Protein AF-X1F1K4-F1 (afdb_monomer)

pLDDT: mean 91.23, std 8.39, range [52.0, 98.44]

Solvent-accessible surface area (backbone atoms only — not comparable to full-atom values): 3827 Å² total; per-residue (Å²): 120,87,71,45,73,66,38,46,54,27,38,42,67,64,36,36,95,74,29,81,54,64,68,61,20,51,51,30,46,49,46,72,69,42,97,55,95,66,85,57,55,57,72,70,55,43,54,53,50,52,50,53,51,52,53,51,53,52,54,55,56,62,77,73,111

Foldseek 3Di:
DPPDPQLLVCLQVLNLVRHPDDVSSVVSVVQVVDPDNDGGDDPVSVVVVVVVVVVVVVVVVVVVD

Nearest PDB structures (foldseek):
  8gbe-assembly1_A  TM=5.880E-01  e=9.770E+00  Eptesipox virus
  5fir-assembly5_J  TM=2.664E-01  e=3.877E+00  Caenorhabditis elegans

Structure (mmCIF, N/CA/C/O backbone):
data_AF-X1F1K4-F1
#
_entry.id   AF-X1F1K4-F1
#
loop_
_atom_site.group_PDB
_atom_site.id
_atom_site.type_symbol
_atom_site.label_atom_id
_atom_site.label_alt_id
_atom_site.label_comp_id
_atom_site.label_asym_id
_atom_site.label_entity_id
_atom_site.label_seq_id
_atom_site.pdbx_PDB_ins_code
_atom_site.Cartn_x
_atom_site.Cartn_y
_atom_site.Cartn_z
_atom_site.occupancy
_atom_site.B_iso_or_equiv
_atom_site.auth_seq_id
_atom_site.auth_comp_id
_atom_site.auth_asym_id
_atom_site.auth_atom_id
_atom_site.pdbx_PDB_model_num
ATOM 1 N N . MET A 1 1 ? 17.771 2.349 -8.998 1.00 81.62 1 MET A N 1
ATOM 2 C CA . MET A 1 1 ? 17.324 2.095 -7.612 1.00 81.62 1 MET A CA 1
ATOM 3 C C . MET A 1 1 ? 16.180 1.104 -7.687 1.00 81.62 1 MET A C 1
ATOM 5 O O . MET A 1 1 ? 15.335 1.276 -8.558 1.00 81.62 1 MET A O 1
ATOM 9 N N . TRP A 1 2 ? 16.215 0.052 -6.874 1.00 87.25 2 TRP A N 1
ATOM 10 C CA . TRP A 1 2 ? 15.148 -0.945 -6.788 1.00 87.25 2 TRP A CA 1
ATOM 11 C C . TRP A 1 2 ? 14.325 -0.692 -5.511 1.00 87.25 2 TRP A C 1
ATOM 13 O O . TRP A 1 2 ? 14.940 -0.371 -4.489 1.00 87.25 2 TRP A O 1
ATOM 23 N N . PRO A 1 3 ? 12.986 -0.817 -5.548 1.00 90.62 3 PRO A N 1
ATOM 24 C CA . PRO A 1 3 ? 12.145 -0.958 -6.745 1.00 90.62 3 PRO A CA 1
ATOM 25 C C . PRO A 1 3 ? 12.105 0.331 -7.588 1.00 90.62 3 PRO A C 1
ATOM 27 O O . PRO A 1 3 ? 12.579 1.390 -7.162 1.00 90.62 3 PRO A O 1
ATOM 30 N N . SER A 1 4 ? 11.556 0.243 -8.807 1.00 95.75 4 SER A N 1
ATOM 31 C CA . SER A 1 4 ? 11.378 1.416 -9.672 1.00 95.75 4 SER A CA 1
ATOM 32 C C . SER A 1 4 ? 10.454 2.448 -9.010 1.00 95.75 4 SER A C 1
ATOM 34 O O . SER A 1 4 ? 9.634 2.115 -8.154 1.00 95.75 4 SER A O 1
ATOM 36 N N . ALA A 1 5 ? 10.563 3.722 -9.397 1.00 94.69 5 ALA A N 1
ATOM 37 C CA . ALA A 1 5 ? 9.695 4.761 -8.838 1.00 94.69 5 ALA A CA 1
ATOM 38 C C . ALA A 1 5 ? 8.206 4.498 -9.127 1.00 94.69 5 ALA A C 1
ATOM 40 O O . ALA A 1 5 ? 7.376 4.739 -8.253 1.00 94.69 5 ALA A O 1
ATOM 41 N N . ASN A 1 6 ? 7.888 3.961 -10.310 1.00 96.12 6 ASN A N 1
ATOM 42 C CA . ASN A 1 6 ? 6.524 3.594 -10.690 1.00 96.12 6 ASN A CA 1
ATOM 43 C C . ASN A 1 6 ? 6.008 2.413 -9.866 1.00 96.12 6 ASN A C 1
ATOM 45 O O . ASN A 1 6 ? 4.917 2.497 -9.312 1.00 96.12 6 ASN A O 1
ATOM 49 N N . ASP A 1 7 ? 6.793 1.341 -9.742 1.00 96.62 7 ASP A N 1
ATOM 50 C CA . ASP A 1 7 ? 6.374 0.165 -8.974 1.00 96.62 7 ASP A CA 1
ATOM 51 C C . ASP A 1 7 ? 6.203 0.501 -7.489 1.00 96.62 7 ASP A C 1
ATOM 53 O O . ASP A 1 7 ? 5.218 0.099 -6.876 1.00 96.62 7 ASP A O 1
ATOM 57 N N . ARG A 1 8 ? 7.106 1.317 -6.923 1.00 95.12 8 ARG A N 1
ATOM 58 C CA . ARG A 1 8 ? 6.964 1.833 -5.554 1.00 95.12 8 ARG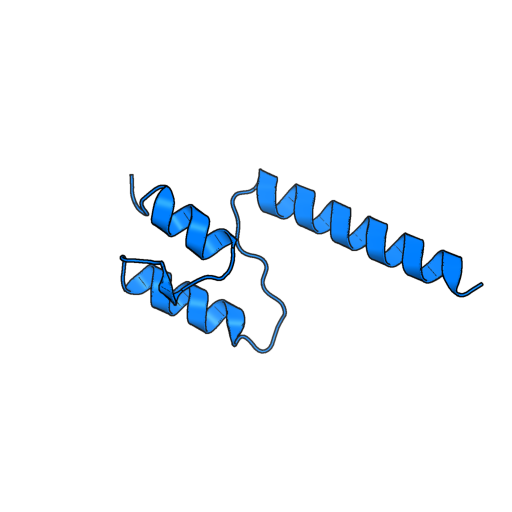 A CA 1
ATOM 59 C C . ARG A 1 8 ? 5.672 2.629 -5.395 1.00 95.12 8 ARG A C 1
ATOM 61 O O . ARG A 1 8 ? 4.919 2.378 -4.466 1.00 95.12 8 ARG A O 1
ATOM 68 N N . PHE A 1 9 ? 5.397 3.552 -6.318 1.00 94.31 9 PHE A N 1
ATOM 69 C CA . PHE A 1 9 ? 4.176 4.356 -6.292 1.00 94.31 9 PHE A CA 1
ATOM 70 C C . PHE A 1 9 ? 2.910 3.491 -6.359 1.00 94.31 9 PHE A C 1
ATOM 72 O O . PHE A 1 9 ? 1.955 3.742 -5.630 1.00 94.31 9 PHE A O 1
ATOM 79 N N . TYR A 1 10 ? 2.892 2.449 -7.191 1.00 96.94 10 TYR A N 1
ATOM 80 C CA . TYR A 1 10 ? 1.752 1.536 -7.257 1.00 96.94 10 TYR A CA 1
ATOM 81 C C . TYR A 1 10 ? 1.627 0.634 -6.023 1.00 96.94 10 TYR A C 1
ATOM 83 O O . TYR A 1 10 ? 0.501 0.382 -5.594 1.00 96.94 10 TYR A O 1
ATOM 91 N N . SER A 1 11 ? 2.738 0.215 -5.408 1.00 96.31 11 SER A N 1
ATOM 92 C CA . SER A 1 11 ? 2.725 -0.501 -4.124 1.00 96.31 11 SER A CA 1
ATOM 93 C C . SER A 1 11 ? 2.160 0.365 -3.000 1.00 96.31 11 SER A C 1
ATOM 9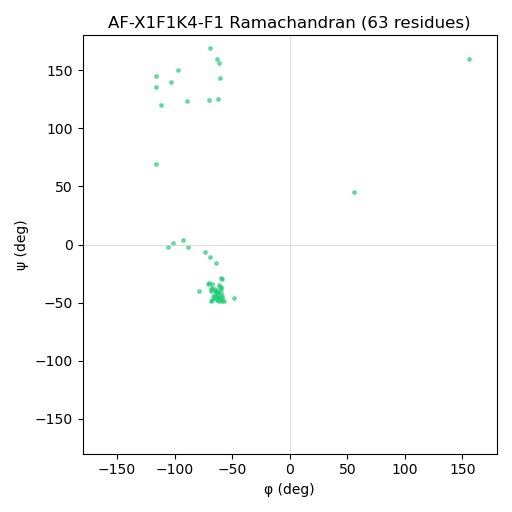5 O O . SER A 1 11 ? 1.298 -0.088 -2.252 1.00 96.31 11 SER A O 1
ATOM 97 N N . ASP A 1 12 ? 2.601 1.620 -2.905 1.00 94.38 12 ASP A N 1
ATOM 98 C CA . ASP A 1 12 ? 2.123 2.593 -1.915 1.00 94.38 12 ASP A CA 1
ATOM 99 C C . ASP A 1 12 ? 0.603 2.837 -2.038 1.00 94.38 12 ASP A C 1
ATOM 101 O O . ASP A 1 12 ? -0.074 3.123 -1.053 1.00 94.38 12 ASP A O 1
ATOM 105 N N . LEU A 1 13 ? 0.051 2.692 -3.248 1.00 93.81 13 LEU A N 1
ATOM 106 C CA . LEU A 1 13 ? -1.382 2.811 -3.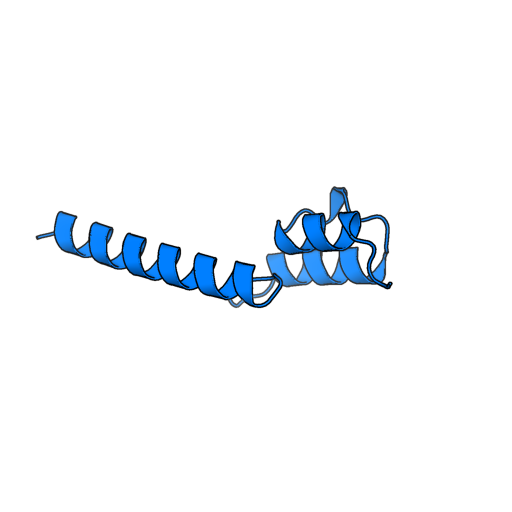534 1.00 93.81 13 LEU A CA 1
ATOM 107 C C . LEU A 1 13 ? -2.154 1.486 -3.477 1.00 93.81 13 LEU A C 1
ATOM 109 O O . LEU A 1 13 ? -3.342 1.488 -3.804 1.00 93.81 13 LEU A O 1
ATOM 113 N N . LEU A 1 14 ? -1.507 0.378 -3.105 1.00 95.75 14 LEU A N 1
ATOM 114 C CA . LEU A 1 14 ? -2.107 -0.959 -3.073 1.00 95.75 14 LEU A CA 1
ATOM 115 C C . LEU A 1 14 ? -2.706 -1.387 -4.430 1.00 95.75 14 LEU A C 1
ATOM 117 O O . LEU A 1 14 ? -3.819 -1.905 -4.494 1.00 95.75 14 LEU A O 1
ATOM 121 N N . LYS A 1 15 ? -1.969 -1.158 -5.528 1.00 97.31 15 LYS A N 1
ATOM 122 C CA . LYS A 1 15 ? -2.369 -1.505 -6.911 1.00 97.31 15 LYS A CA 1
ATOM 123 C C . LYS A 1 15 ? -1.442 -2.552 -7.540 1.00 97.31 15 LYS A C 1
ATOM 125 O O . LYS A 1 15 ? -0.675 -2.214 -8.450 1.00 97.31 15 LYS A O 1
ATOM 130 N N . PRO A 1 16 ? -1.465 -3.811 -7.061 1.00 97.75 16 PRO A N 1
ATOM 131 C CA . PRO A 1 16 ? -0.557 -4.861 -7.526 1.00 97.75 16 PRO A CA 1
ATOM 132 C C . PRO A 1 16 ? -0.677 -5.138 -9.032 1.00 97.75 16 PRO A C 1
ATOM 134 O O . PRO A 1 16 ? 0.312 -5.469 -9.680 1.00 97.75 16 PRO A O 1
ATOM 137 N N . GLU A 1 17 ? -1.848 -4.921 -9.632 1.00 98.06 17 GLU A N 1
ATOM 138 C CA . GLU A 1 17 ? -2.103 -5.120 -11.062 1.00 98.06 17 GLU A CA 1
ATOM 139 C C . GLU A 1 17 ? -1.285 -4.196 -11.981 1.00 98.06 17 GLU A C 1
ATOM 141 O O . GLU A 1 17 ? -1.184 -4.450 -13.180 1.00 98.06 17 GLU A O 1
ATOM 146 N N . LYS A 1 18 ? -0.694 -3.127 -11.432 1.00 97.94 18 LYS A N 1
ATOM 147 C CA . LYS A 1 18 ? 0.141 -2.163 -12.168 1.00 97.94 18 LYS A CA 1
ATOM 148 C C . LYS A 1 18 ? 1.637 -2.307 -11.887 1.00 97.94 18 LYS A C 1
ATOM 150 O O . LYS A 1 18 ? 2.431 -1.569 -12.469 1.00 97.94 18 LYS A O 1
ATOM 155 N N . ILE A 1 19 ? 2.018 -3.225 -11.000 1.00 98.25 19 ILE A N 1
ATOM 156 C CA . ILE A 1 19 ? 3.404 -3.448 -10.589 1.00 98.25 19 ILE A CA 1
ATOM 157 C C . ILE A 1 19 ? 4.040 -4.465 -11.534 1.00 98.25 19 ILE A C 1
ATOM 159 O O . ILE A 1 19 ? 3.552 -5.586 -11.687 1.00 98.25 19 ILE A O 1
ATOM 163 N N . SER A 1 20 ? 5.145 -4.079 -12.169 1.00 97.62 20 SER A N 1
ATOM 164 C CA . SER A 1 20 ? 5.869 -4.944 -13.108 1.00 97.62 20 SER A CA 1
ATOM 165 C C . SER A 1 20 ? 6.732 -5.972 -12.374 1.00 97.62 20 SER A C 1
ATOM 167 O O . SER A 1 20 ? 6.774 -7.140 -12.761 1.00 97.62 20 SER A O 1
ATOM 169 N N . GLU A 1 21 ? 7.384 -5.549 -11.290 1.00 97.69 21 GLU A N 1
ATOM 170 C CA . GLU A 1 21 ? 8.266 -6.390 -10.479 1.00 97.69 21 GLU A CA 1
ATOM 171 C C . GLU A 1 21 ? 7.468 -7.447 -9.694 1.00 97.69 21 GLU A C 1
ATOM 173 O O . GLU A 1 21 ? 6.527 -7.128 -8.970 1.00 97.69 21 GLU A O 1
ATOM 178 N N . THR A 1 22 ? 7.817 -8.721 -9.873 1.00 97.50 22 THR A N 1
ATOM 179 C CA . THR A 1 22 ? 7.023 -9.852 -9.376 1.00 97.50 22 THR A CA 1
ATOM 180 C C . THR A 1 22 ? 6.975 -9.927 -7.859 1.00 97.50 22 THR A C 1
ATOM 182 O O . THR A 1 22 ? 5.885 -10.077 -7.313 1.00 97.50 22 THR A O 1
ATOM 185 N N . PHE A 1 23 ? 8.112 -9.780 -7.179 1.00 97.62 23 PHE A N 1
ATOM 186 C CA . PHE A 1 23 ? 8.155 -9.873 -5.722 1.00 97.62 23 P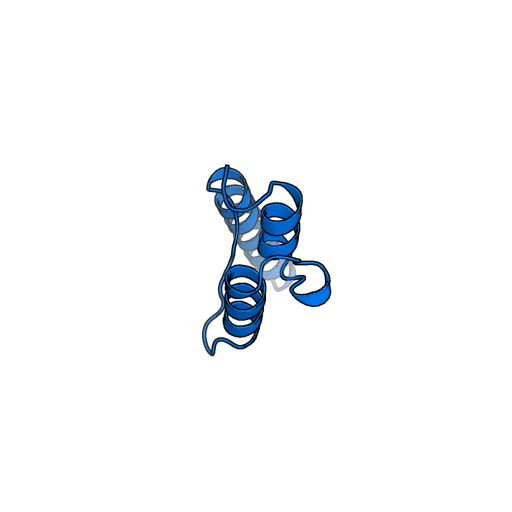HE A CA 1
ATOM 187 C C . PHE A 1 23 ? 7.320 -8.766 -5.075 1.00 97.62 23 PHE A C 1
ATOM 189 O O . PHE A 1 23 ? 6.497 -9.031 -4.204 1.00 97.62 23 PHE A O 1
ATOM 196 N N . LEU A 1 24 ? 7.481 -7.524 -5.532 1.00 97.44 24 LEU A N 1
ATOM 197 C CA . LEU A 1 24 ? 6.736 -6.387 -5.017 1.00 97.44 24 LEU A CA 1
ATOM 198 C C . LEU A 1 24 ? 5.240 -6.523 -5.308 1.00 97.44 24 LEU A C 1
ATOM 200 O O . LEU A 1 24 ? 4.434 -6.207 -4.442 1.00 97.44 24 LEU A O 1
ATOM 204 N N . ARG A 1 25 ? 4.856 -7.040 -6.481 1.00 98.44 25 ARG A N 1
ATOM 205 C CA . ARG A 1 25 ? 3.451 -7.312 -6.813 1.00 98.44 25 ARG A CA 1
ATOM 206 C C . ARG A 1 25 ? 2.816 -8.307 -5.842 1.00 98.44 25 ARG A C 1
ATOM 208 O O . ARG A 1 25 ? 1.723 -8.044 -5.346 1.00 98.44 25 ARG A O 1
ATOM 215 N N . GLU A 1 26 ? 3.492 -9.421 -5.569 1.00 98.44 26 GLU A N 1
ATOM 216 C CA . GLU A 1 26 ? 3.026 -10.439 -4.619 1.00 98.44 26 GLU A CA 1
ATOM 217 C C . GLU A 1 26 ? 2.984 -9.885 -3.193 1.00 98.44 26 GLU A C 1
ATOM 219 O O . GLU A 1 26 ? 1.974 -10.016 -2.510 1.00 98.44 26 GLU A O 1
ATOM 224 N N . PHE A 1 27 ? 4.025 -9.166 -2.773 1.00 97.75 27 PHE A N 1
ATOM 225 C CA . PHE A 1 27 ? 4.063 -8.500 -1.475 1.00 97.75 27 PHE A CA 1
ATOM 226 C C . PHE A 1 27 ? 2.896 -7.520 -1.285 1.00 97.75 27 PHE A C 1
ATOM 228 O O . PHE A 1 27 ? 2.212 -7.564 -0.264 1.00 97.75 27 PHE A O 1
ATOM 235 N N . THR A 1 28 ? 2.637 -6.646 -2.265 1.00 98.00 28 THR A N 1
ATOM 236 C CA . THR A 1 28 ? 1.509 -5.705 -2.217 1.00 98.00 28 THR A CA 1
ATOM 237 C C . THR A 1 28 ? 0.174 -6.450 -2.175 1.00 98.00 28 THR A C 1
ATOM 239 O O . THR A 1 28 ? -0.722 -6.047 -1.438 1.00 98.00 28 THR A O 1
ATOM 242 N N . TYR A 1 29 ? 0.033 -7.540 -2.933 1.00 98.31 29 TYR A N 1
ATOM 243 C CA . TYR A 1 29 ? -1.175 -8.363 -2.923 1.00 98.31 29 TYR A CA 1
ATOM 244 C C . 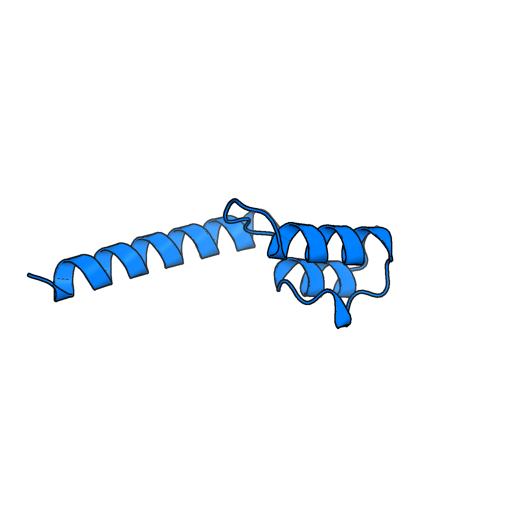TYR A 1 29 ? -1.419 -9.016 -1.554 1.00 98.31 29 TYR A C 1
ATOM 246 O O . TYR A 1 29 ? -2.525 -8.936 -1.024 1.00 98.31 29 TYR A O 1
ATOM 254 N N . GLU A 1 30 ? -0.396 -9.600 -0.935 1.00 98.12 30 GLU A N 1
ATOM 255 C CA . GLU A 1 30 ? -0.518 -10.192 0.402 1.00 98.12 30 GLU A CA 1
ATOM 256 C C . GLU A 1 30 ? -0.769 -9.129 1.480 1.00 98.12 30 GLU A C 1
ATOM 258 O O . GLU A 1 30 ? -1.540 -9.363 2.407 1.00 98.12 30 GLU A O 1
ATOM 263 N N . ALA A 1 31 ? -0.209 -7.923 1.335 1.00 97.19 31 ALA A N 1
ATOM 264 C CA . ALA A 1 31 ? -0.491 -6.816 2.247 1.00 97.19 31 ALA A CA 1
ATOM 265 C C . ALA A 1 31 ? -1.976 -6.405 2.240 1.00 97.19 31 ALA A C 1
ATOM 267 O O . ALA A 1 31 ? -2.515 -6.055 3.288 1.00 97.19 31 ALA A O 1
ATOM 268 N N . ILE A 1 32 ? -2.643 -6.478 1.081 1.00 96.94 32 ILE A N 1
ATOM 269 C CA . ILE A 1 32 ? -4.092 -6.236 0.953 1.00 96.94 32 ILE A CA 1
ATOM 270 C C . ILE A 1 32 ? -4.900 -7.349 1.633 1.00 96.94 32 ILE A C 1
ATOM 272 O O . ILE A 1 32 ? -5.930 -7.072 2.242 1.00 96.94 32 ILE A O 1
ATOM 276 N N . ASN A 1 33 ? -4.442 -8.599 1.524 1.00 97.56 33 ASN A N 1
ATOM 277 C CA . ASN A 1 33 ? -5.143 -9.777 2.044 1.00 97.56 33 ASN A CA 1
ATOM 278 C C . ASN A 1 33 ? -4.804 -10.112 3.506 1.00 97.56 33 ASN A C 1
ATOM 280 O O . ASN A 1 33 ? -5.365 -11.053 4.072 1.00 97.56 33 ASN A O 1
ATOM 284 N N . ALA A 1 34 ? -3.898 -9.361 4.129 1.00 97.62 34 ALA A N 1
ATOM 285 C CA . ALA A 1 34 ? -3.498 -9.585 5.505 1.00 97.62 34 ALA A CA 1
ATOM 286 C C . ALA A 1 34 ? -4.688 -9.450 6.469 1.00 97.62 34 ALA A C 1
ATOM 288 O O . ALA A 1 34 ? -5.542 -8.574 6.344 1.00 97.62 34 ALA A O 1
ATOM 289 N N . SER A 1 35 ? -4.708 -10.290 7.506 1.00 97.12 35 SER A N 1
ATOM 290 C CA . SER A 1 35 ? -5.747 -10.254 8.545 1.00 97.12 35 SER A CA 1
ATOM 291 C C . SER A 1 35 ? -5.675 -9.014 9.443 1.00 97.12 35 SER A C 1
ATOM 293 O O . SER A 1 35 ? -6.565 -8.788 10.261 1.00 97.12 35 SER A O 1
ATOM 295 N N . ILE A 1 36 ? -4.592 -8.245 9.338 1.00 94.69 36 ILE A N 1
ATOM 296 C CA . ILE A 1 36 ? -4.379 -6.990 10.050 1.00 94.69 36 ILE A CA 1
ATOM 297 C C . ILE A 1 36 ? -4.299 -5.841 9.040 1.00 94.69 36 ILE A C 1
ATOM 299 O O . ILE A 1 36 ? -3.747 -6.035 7.958 1.00 94.69 36 ILE A O 1
ATOM 303 N N . PRO A 1 37 ? -4.795 -4.636 9.373 1.00 90.12 37 PRO A N 1
ATOM 304 C CA . PRO A 1 37 ? -4.640 -3.480 8.499 1.00 90.12 37 PRO A CA 1
ATOM 305 C C . PRO A 1 37 ? -3.160 -3.121 8.315 1.00 90.12 37 PRO A C 1
ATOM 307 O O . PRO A 1 37 ? -2.453 -2.876 9.294 1.00 90.12 37 PRO A O 1
ATOM 310 N N . ILE A 1 38 ? -2.706 -3.054 7.064 1.00 92.38 38 ILE A N 1
ATOM 311 C CA . ILE A 1 38 ? -1.340 -2.666 6.695 1.00 92.38 38 ILE A CA 1
ATOM 312 C C . ILE A 1 38 ? -1.391 -1.371 5.883 1.00 92.38 38 ILE A C 1
ATOM 314 O O . ILE A 1 38 ? -2.202 -1.224 4.971 1.00 92.38 38 ILE A O 1
ATOM 318 N N . VAL A 1 39 ? -0.497 -0.434 6.203 1.00 90.00 39 VAL A N 1
ATOM 319 C CA . VAL A 1 39 ? -0.270 0.785 5.418 1.00 90.00 39 VAL A CA 1
ATOM 320 C C . VAL A 1 39 ? 1.111 0.685 4.785 1.00 90.00 39 VAL A C 1
ATOM 322 O O . VAL A 1 39 ? 2.110 0.570 5.496 1.00 90.00 39 VAL A O 1
ATOM 325 N N . LEU A 1 40 ? 1.166 0.726 3.455 1.00 92.31 40 LEU A N 1
ATOM 326 C CA . LEU A 1 40 ? 2.413 0.785 2.695 1.00 92.31 40 LEU A CA 1
ATOM 327 C C . LEU A 1 40 ? 2.730 2.237 2.320 1.00 92.31 40 LEU A C 1
ATOM 329 O O . LEU A 1 40 ? 1.831 3.062 2.169 1.00 92.31 40 LEU A O 1
ATOM 333 N N . GLY A 1 41 ? 4.014 2.563 2.198 1.00 90.31 41 GLY A N 1
ATOM 334 C CA . GLY A 1 41 ? 4.443 3.913 1.858 1.00 90.31 41 GLY A CA 1
ATOM 335 C C . GLY A 1 41 ? 5.856 4.244 2.311 1.00 90.31 41 GLY A C 1
ATOM 336 O O . GLY A 1 41 ? 6.389 3.663 3.257 1.00 90.31 41 GLY A O 1
ATOM 337 N N . GLY A 1 42 ? 6.447 5.265 1.692 1.00 86.25 42 GLY A N 1
ATOM 338 C CA . GLY A 1 42 ? 7.588 5.960 2.289 1.00 86.25 42 GLY A CA 1
ATOM 339 C C . GLY A 1 42 ? 7.212 6.657 3.606 1.00 86.25 42 GLY A C 1
ATOM 340 O O . GLY A 1 42 ? 6.049 6.985 3.837 1.00 86.25 42 GLY A O 1
ATOM 341 N N . HIS A 1 43 ? 8.206 6.954 4.447 1.00 83.88 43 HIS A N 1
ATOM 342 C CA . HIS A 1 43 ? 8.007 7.528 5.789 1.00 83.88 43 HIS A CA 1
ATOM 343 C C . HIS A 1 43 ? 7.057 8.741 5.814 1.00 83.88 43 HIS A C 1
ATOM 345 O O . HIS A 1 43 ? 6.148 8.806 6.643 1.00 83.88 43 HIS A O 1
ATOM 351 N N . SER A 1 44 ? 7.224 9.688 4.884 1.00 80.19 44 SER A N 1
ATOM 352 C CA . SER A 1 44 ? 6.370 10.880 4.799 1.00 80.19 44 SER A CA 1
ATOM 353 C C . SER A 1 44 ? 4.929 10.560 4.395 1.00 80.19 44 SER A C 1
ATOM 355 O O . SER A 1 44 ? 4.004 11.171 4.925 1.00 80.19 44 SER A O 1
ATOM 357 N N . LEU A 1 45 ? 4.731 9.592 3.492 1.00 81.75 45 LEU A N 1
ATOM 358 C CA . LEU A 1 45 ? 3.401 9.175 3.048 1.00 81.75 45 LEU A CA 1
ATOM 359 C C . LEU A 1 45 ? 2.641 8.491 4.189 1.00 81.75 45 LEU A C 1
ATOM 361 O O . LEU A 1 45 ? 1.508 8.864 4.483 1.00 81.75 45 LEU A O 1
ATOM 365 N N . VAL A 1 46 ? 3.295 7.552 4.880 1.00 86.56 46 VAL A N 1
ATOM 366 C CA . VAL A 1 46 ? 2.706 6.835 6.021 1.00 86.56 46 VAL A CA 1
ATOM 367 C C . VAL A 1 46 ? 2.374 7.799 7.162 1.00 86.56 46 VAL A C 1
ATOM 369 O O . VAL A 1 46 ? 1.270 7.752 7.701 1.00 86.56 46 VAL A O 1
ATOM 372 N N . SER A 1 47 ? 3.287 8.716 7.500 1.00 86.50 47 SER A N 1
ATOM 373 C CA . SER A 1 47 ? 3.071 9.679 8.590 1.00 86.50 47 SER A CA 1
ATOM 374 C C . SER A 1 47 ? 1.872 10.594 8.320 1.00 86.50 47 SER A C 1
ATOM 376 O O . SER A 1 47 ? 1.023 10.771 9.194 1.00 86.50 47 SER A O 1
ATOM 378 N N . GLY A 1 48 ? 1.766 11.141 7.102 1.00 86.12 48 GLY A N 1
ATOM 379 C CA . GLY A 1 48 ? 0.624 11.970 6.710 1.00 86.12 48 GLY A CA 1
ATOM 380 C C . GLY A 1 48 ? -0.690 11.184 6.682 1.00 86.12 48 GLY A C 1
ATOM 381 O O . GLY A 1 48 ? -1.708 11.674 7.166 1.00 86.12 48 GLY A O 1
ATOM 382 N N . GLY A 1 49 ? -0.659 9.940 6.191 1.00 85.19 49 GLY A N 1
ATOM 383 C CA . GLY A 1 49 ? -1.823 9.052 6.182 1.00 85.19 49 GLY A CA 1
ATOM 384 C C . GLY A 1 49 ? -2.352 8.746 7.585 1.00 85.19 49 GLY A C 1
ATOM 385 O O . GLY A 1 49 ? -3.556 8.827 7.819 1.00 85.19 49 GLY A O 1
ATOM 386 N N . LEU A 1 50 ? -1.465 8.465 8.546 1.00 89.19 50 LEU A N 1
ATOM 387 C CA . LEU A 1 50 ? -1.855 8.245 9.942 1.00 89.19 50 LEU A CA 1
ATOM 388 C C . LEU A 1 50 ? -2.481 9.492 10.570 1.00 89.19 50 LEU A C 1
ATOM 390 O O . LEU A 1 50 ? -3.484 9.375 11.273 1.00 89.19 50 LEU A O 1
ATOM 394 N N . TYR A 1 51 ? -1.934 10.677 10.292 1.00 90.75 51 TYR A N 1
ATOM 395 C CA . TYR A 1 51 ? -2.516 11.926 10.779 1.00 90.75 51 TYR A CA 1
ATOM 396 C C . TYR A 1 51 ? -3.939 12.123 10.239 1.00 90.75 51 TYR A C 1
ATOM 398 O O . TYR A 1 51 ? -4.870 12.305 11.021 1.00 90.75 51 TYR A O 1
ATOM 406 N N . ALA A 1 52 ? -4.131 11.953 8.927 1.00 88.62 52 ALA A N 1
ATOM 407 C CA . ALA A 1 52 ? -5.443 12.059 8.290 1.00 88.62 52 ALA A CA 1
ATOM 408 C C . ALA 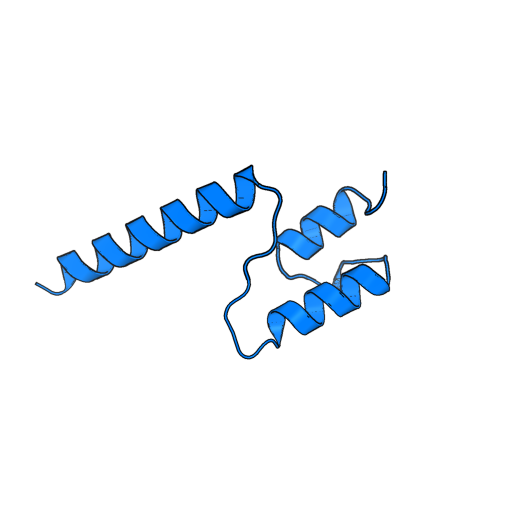A 1 52 ? -6.461 11.042 8.845 1.00 88.62 52 ALA A C 1
ATOM 410 O O . ALA A 1 52 ? -7.636 11.372 9.035 1.00 88.62 52 ALA A O 1
ATOM 411 N N . LEU A 1 53 ? -6.023 9.812 9.145 1.00 89.12 53 LEU A N 1
ATOM 412 C CA . LEU A 1 53 ? -6.862 8.795 9.786 1.00 89.12 53 LEU A CA 1
ATOM 413 C C . LEU A 1 53 ? -7.295 9.220 11.193 1.00 89.12 53 LEU A C 1
ATOM 415 O O . LEU A 1 53 ? -8.473 9.095 11.535 1.00 89.12 53 LEU A O 1
ATOM 419 N N . VAL A 1 54 ? -6.370 9.749 11.999 1.00 92.94 54 VAL A N 1
ATOM 420 C CA . VAL A 1 54 ? -6.669 10.243 13.351 1.00 92.94 54 VAL A CA 1
ATOM 421 C C . VAL A 1 54 ? -7.641 11.420 13.296 1.00 92.94 54 VAL A C 1
ATOM 423 O O . VAL A 1 54 ? -8.646 11.408 14.007 1.00 92.94 54 VAL A O 1
ATOM 426 N N . GLU A 1 55 ? -7.396 12.406 12.433 1.00 93.56 55 GLU A N 1
ATOM 427 C CA . GLU A 1 55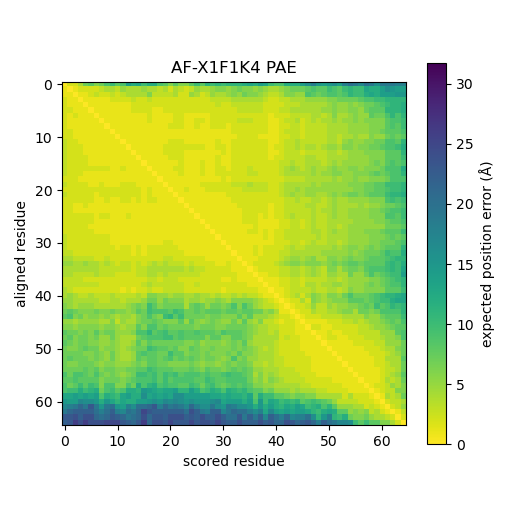 ? -8.288 13.557 12.261 1.00 93.56 55 GLU A CA 1
ATOM 428 C C . GLU A 1 55 ? -9.697 13.126 11.841 1.00 93.56 55 GLU A C 1
ATOM 430 O O . GLU A 1 55 ? -10.689 13.567 12.428 1.00 93.56 55 GLU A O 1
ATOM 435 N N . SER A 1 56 ? -9.795 12.191 10.894 1.00 90.56 56 SER A N 1
ATOM 436 C CA . SER A 1 56 ? -11.074 1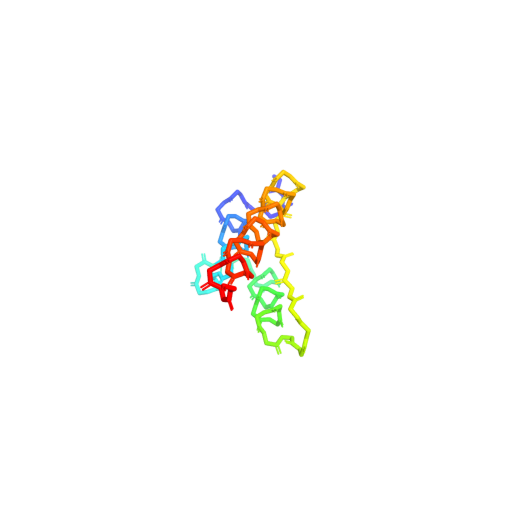1.645 10.431 1.00 90.56 56 SER A CA 1
ATOM 437 C C . SER A 1 56 ? -11.820 10.907 11.545 1.00 90.56 56 SER A C 1
ATOM 439 O O . SER A 1 56 ? -13.034 11.071 11.701 1.00 90.56 56 SER A O 1
ATOM 441 N N . ALA A 1 57 ? -11.107 10.123 12.360 1.00 91.50 57 ALA A N 1
ATOM 442 C CA . ALA A 1 57 ? -11.687 9.421 13.501 1.00 91.50 57 ALA A CA 1
ATOM 443 C C . ALA A 1 57 ? -12.215 10.398 14.567 1.00 91.50 57 ALA A C 1
ATOM 445 O O . ALA A 1 57 ? -13.309 10.202 15.106 1.00 91.50 57 ALA A O 1
ATOM 446 N N . LEU A 1 58 ? -11.473 11.476 14.845 1.00 92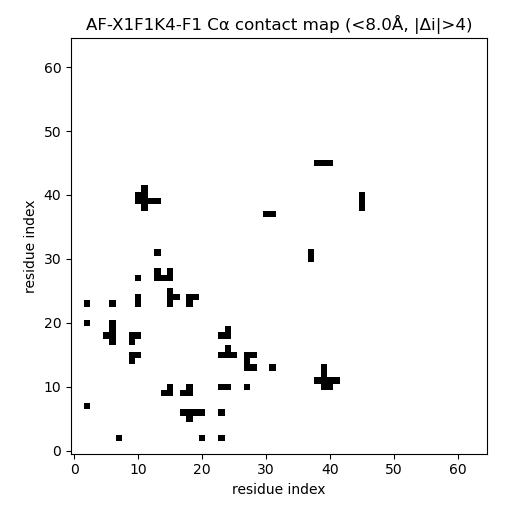.25 58 LEU A N 1
ATOM 447 C CA . LEU A 1 58 ? -11.883 12.524 15.783 1.00 92.25 58 LEU A CA 1
ATOM 448 C C . LEU A 1 58 ? -13.103 13.302 15.274 1.00 92.25 58 LEU A C 1
ATOM 450 O O . LEU A 1 58 ? -14.056 13.496 16.031 1.00 92.25 58 LEU A O 1
ATOM 454 N N . ALA A 1 59 ? -13.119 13.683 13.996 1.00 90.38 59 ALA A N 1
ATOM 455 C CA . ALA A 1 59 ? -14.261 14.351 13.375 1.00 90.38 59 ALA A CA 1
ATOM 456 C C . ALA A 1 59 ? -15.530 13.483 13.452 1.00 90.38 59 ALA A C 1
ATOM 458 O O . ALA A 1 59 ? -16.581 13.946 13.900 1.00 90.38 59 ALA A O 1
ATOM 459 N N . CYS A 1 60 ? -15.421 12.190 13.120 1.00 83.56 60 CYS A N 1
ATOM 460 C CA . CYS A 1 60 ? -16.526 11.234 13.241 1.00 83.56 60 CYS A CA 1
ATOM 461 C C . CYS A 1 60 ? -17.045 11.094 14.680 1.00 83.56 60 CYS A C 1
ATOM 463 O O . CYS A 1 60 ? -18.245 10.919 14.884 1.00 83.56 60 CYS A O 1
ATOM 465 N N . LYS A 1 61 ? -16.161 11.152 15.685 1.00 83.19 61 LYS A N 1
ATOM 466 C CA . LYS A 1 61 ? -16.547 11.076 17.101 1.00 83.19 61 LYS A CA 1
ATOM 467 C C . LYS A 1 61 ? -17.326 12.314 17.549 1.00 83.19 61 LYS A C 1
ATOM 469 O O . LYS A 1 61 ? -18.290 12.174 18.297 1.00 83.19 61 LYS A O 1
ATOM 474 N N . ASN A 1 62 ? -16.924 13.500 17.098 1.00 77.25 62 ASN A N 1
ATOM 475 C CA . ASN A 1 62 ? -17.576 14.757 17.466 1.00 77.25 62 ASN A CA 1
ATOM 476 C C . ASN A 1 62 ? -18.968 14.899 16.835 1.00 77.25 62 ASN A C 1
ATOM 478 O O . ASN A 1 62 ? -19.863 15.408 17.491 1.00 77.25 62 ASN A O 1
ATOM 482 N N . ASN A 1 63 ? -19.173 14.367 15.626 1.00 73.25 63 ASN A N 1
ATOM 483 C CA . ASN A 1 63 ? -20.475 14.366 14.942 1.00 73.25 63 ASN A CA 1
ATOM 484 C C . ASN A 1 63 ? -21.501 13.368 15.523 1.00 73.25 63 ASN A C 1
ATOM 486 O O . ASN A 1 63 ? -22.641 13.332 15.069 1.00 73.25 63 ASN A O 1
ATOM 490 N N . LYS A 1 64 ? -21.097 12.513 16.474 1.00 63.88 64 LYS A N 1
ATOM 491 C CA . LYS A 1 64 ? -21.969 11.534 17.153 1.00 63.88 64 LYS A CA 1
ATOM 492 C C . LYS A 1 64 ? -22.411 11.976 18.559 1.00 63.88 64 LYS A C 1
ATOM 494 O O . LYS A 1 64 ? -23.076 11.195 19.237 1.00 63.88 64 LYS A O 1
ATOM 499 N N . LYS A 1 65 ? -22.002 13.164 19.010 1.00 52.00 65 LYS A N 1
ATOM 500 C CA . LYS A 1 65 ? -22.485 13.817 20.237 1.00 52.00 65 LYS A CA 1
ATOM 501 C C . LYS A 1 65 ? -23.511 14.881 19.884 1.00 52.00 65 LYS A C 1
ATOM 503 O O . LYS A 1 65 ? -24.408 15.082 20.725 1.00 52.00 65 LYS A O 1
#

Mean predicted aligned error: 4.98 Å

Organism: NCBI:txid412755

Sequence (65 aa):
MWPSANDRFYSDLLKPEKISETFLREFTYEAINASIPIVLGGHSLVSGGLYALVESALACKNNKK

Secondary structure (DSSP, 8-state):
-PSPHHHHHHHHTT-GGG--SHHHHHHHHHHHH-SS----S-HHHHHHHHHHHHHHHHHHHHTT-

Radius of gyration: 14.72 Å; Cα contacts (8 Å, |Δi|>4): 44; chains: 1; bounding box: 40×25×33 Å